Protein AF-F6GGK6-F1 (afdb_monomer_lite)

Secondary structure (DSSP, 8-state):
--SHHHHHHHGGG-----------SSPPTT-EEE---BTTB----EEE-HHHHHHHHHHHHHS----HHHHHHHHHHHHHHHHHHHHTT------SS--HHHHHHHHHHHHHHHHHHHHHHHHHTT-

Foldseek 3Di:
DVVVVVVVVVPPPPPPPPPPPVDPPDDDPPWDWDFDDDLQDQGDIDTDDPVVVVVVVVVCVVVVPPPPVNLVVQLVVQLVVVVVLVVVVQDDDRDSDDDPSNNVSSVVVNVVVVVVVVVVVVVVVVD

Sequence (127 aa):
MRFLFLITFFFFNTILFAQTINLPKNPKAGECYSRKFDYNKPYVWKKVNCDSIKRNKTKHNDSILLSKRELVKRQLKLTKYQEKLKGLGYKLEVTGMLTDQTIKAHHKYLKAVARKEKKLERKNSKK

Radius of gyration: 22.63 Å; chains: 1; bounding box: 47×77×45 Å

pLDDT: mean 81.59, std 17.58, range [42.28, 98.5]

Structure (mmCIF, N/CA/C/O backbone):
data_AF-F6GGK6-F1
#
_entry.id   AF-F6GGK6-F1
#
loop_
_atom_site.group_PDB
_atom_site.id
_atom_site.type_symbol
_atom_site.label_atom_id
_atom_site.label_alt_id
_atom_site.label_comp_id
_atom_site.label_asym_id
_atom_site.label_entity_id
_atom_site.label_seq_id
_atom_site.pdbx_PDB_ins_code
_atom_site.Cartn_x
_atom_site.Cartn_y
_atom_site.Cartn_z
_atom_site.occupancy
_atom_site.B_iso_or_equiv
_atom_site.auth_seq_id
_atom_site.auth_comp_id
_atom_site.auth_asym_id
_atom_site.auth_atom_id
_atom_site.pdbx_PDB_model_num
ATOM 1 N N . MET A 1 1 ? 0.994 -49.957 -32.627 1.00 52.47 1 MET A N 1
ATOM 2 C CA . MET A 1 1 ? 0.018 -49.355 -31.684 1.00 52.47 1 MET A CA 1
ATOM 3 C C . MET A 1 1 ? 0.574 -48.986 -30.301 1.00 52.47 1 MET A C 1
ATOM 5 O O . MET A 1 1 ? -0.046 -48.180 -29.629 1.00 52.47 1 MET A O 1
ATOM 9 N N . ARG A 1 2 ? 1.732 -49.506 -29.855 1.00 54.16 2 ARG A N 1
ATOM 10 C CA . ARG A 1 2 ? 2.322 -49.175 -28.534 1.00 54.16 2 ARG A CA 1
ATOM 11 C C . ARG A 1 2 ? 3.051 -47.819 -28.469 1.00 54.16 2 ARG A C 1
ATOM 13 O O . ARG A 1 2 ? 3.137 -47.234 -27.401 1.00 54.16 2 ARG A O 1
ATOM 20 N N . PHE A 1 3 ? 3.524 -47.305 -29.608 1.00 54.88 3 PHE A N 1
ATOM 21 C CA . PHE A 1 3 ? 4.263 -46.035 -29.684 1.00 54.88 3 PHE A CA 1
ATOM 22 C C . PHE A 1 3 ? 3.375 -44.778 -29.710 1.00 54.88 3 PHE A C 1
ATOM 24 O O . PHE A 1 3 ? 3.835 -43.703 -29.340 1.00 54.88 3 PHE A O 1
ATOM 31 N N . LEU A 1 4 ? 2.095 -44.903 -30.089 1.00 55.97 4 LEU A N 1
ATOM 32 C CA . LEU A 1 4 ? 1.167 -43.763 -30.152 1.00 55.97 4 LEU A CA 1
ATOM 33 C C . LEU A 1 4 ? 0.736 -43.267 -28.761 1.00 55.97 4 LEU A C 1
ATOM 35 O O . LEU A 1 4 ? 0.475 -42.081 -28.597 1.00 55.97 4 LEU A O 1
ATOM 39 N N . PHE A 1 5 ? 0.748 -44.138 -27.747 1.00 56.47 5 PHE A N 1
ATOM 40 C CA . PHE A 1 5 ? 0.405 -43.773 -26.367 1.00 56.47 5 PHE A CA 1
ATOM 41 C C . PHE A 1 5 ? 1.477 -42.924 -25.663 1.00 56.47 5 PHE A C 1
ATOM 43 O O . PHE A 1 5 ? 1.159 -42.168 -24.746 1.00 56.47 5 PHE A O 1
ATOM 50 N N . LEU A 1 6 ? 2.741 -43.011 -26.091 1.00 56.88 6 LEU A N 1
ATOM 51 C CA . LEU A 1 6 ? 3.834 -42.237 -25.488 1.00 56.88 6 LEU A CA 1
ATOM 52 C C . LEU A 1 6 ? 3.837 -40.774 -25.951 1.00 56.88 6 LEU A C 1
ATOM 54 O O . LEU A 1 6 ? 4.231 -39.888 -25.197 1.00 56.88 6 LEU A O 1
ATOM 58 N N . ILE A 1 7 ? 3.336 -40.506 -27.160 1.00 58.44 7 ILE A N 1
ATOM 59 C CA . ILE A 1 7 ? 3.282 -39.154 -27.731 1.00 58.44 7 ILE A CA 1
ATOM 60 C C . ILE A 1 7 ? 2.176 -38.327 -27.060 1.00 58.44 7 ILE A C 1
ATOM 62 O O . ILE A 1 7 ? 2.358 -37.140 -26.804 1.00 58.44 7 ILE A O 1
ATOM 66 N N . THR A 1 8 ? 1.059 -38.949 -26.674 1.00 58.22 8 THR A N 1
ATOM 67 C CA . THR A 1 8 ? -0.056 -38.263 -25.999 1.00 58.22 8 THR A CA 1
ATOM 68 C C . THR A 1 8 ? 0.255 -37.819 -24.566 1.00 58.22 8 THR A C 1
ATOM 70 O O . THR A 1 8 ? -0.394 -36.903 -24.067 1.00 58.22 8 THR A O 1
ATOM 73 N N . PHE A 1 9 ? 1.256 -38.409 -23.902 1.00 56.75 9 PHE A N 1
ATOM 74 C CA . PHE A 1 9 ? 1.600 -38.066 -22.513 1.00 56.75 9 PHE A CA 1
ATOM 75 C C . PHE A 1 9 ? 2.527 -36.840 -22.395 1.00 56.75 9 PHE A C 1
ATOM 77 O O . PHE A 1 9 ? 2.575 -36.194 -21.347 1.00 56.75 9 PHE A O 1
ATOM 84 N N . PHE A 1 10 ? 3.227 -36.463 -23.472 1.00 55.72 10 PHE A N 1
ATOM 85 C CA . PHE A 1 10 ? 4.142 -35.313 -23.463 1.00 55.72 10 PHE A CA 1
ATOM 86 C C . PHE A 1 10 ? 3.440 -33.952 -23.596 1.00 55.72 10 PHE A C 1
ATOM 88 O O . PHE A 1 10 ? 3.987 -32.942 -23.160 1.00 55.72 10 PHE A O 1
ATOM 95 N N . PHE A 1 11 ? 2.213 -33.904 -24.124 1.00 57.22 11 PHE A N 1
ATOM 96 C CA . PHE A 1 11 ? 1.490 -32.641 -24.331 1.00 57.22 11 PHE A CA 1
ATOM 97 C C . PHE A 1 11 ? 0.764 -32.106 -23.084 1.00 57.22 11 PHE A C 1
ATOM 99 O O . PHE A 1 11 ? 0.364 -30.947 -23.070 1.00 57.22 11 PHE A O 1
ATOM 106 N N . PHE A 1 12 ? 0.613 -32.902 -22.018 1.00 55.25 12 PHE A N 1
ATOM 107 C CA . PHE A 1 12 ? -0.192 -32.512 -20.848 1.00 55.25 12 PHE A CA 1
ATOM 108 C C . PHE A 1 12 ? 0.566 -31.758 -19.739 1.00 55.25 12 PHE A C 1
ATOM 110 O O . PHE A 1 12 ? -0.063 -31.291 -18.794 1.00 55.25 12 PHE A O 1
ATOM 117 N N . ASN A 1 13 ? 1.891 -31.594 -19.837 1.00 57.25 13 ASN A N 1
ATOM 118 C CA . ASN A 1 13 ? 2.695 -30.999 -18.756 1.00 57.25 13 ASN A CA 1
ATOM 119 C C . ASN A 1 13 ? 3.046 -29.514 -18.936 1.00 57.25 13 ASN A C 1
ATOM 121 O O . ASN A 1 13 ? 3.704 -28.934 -18.073 1.00 57.25 13 ASN A O 1
ATOM 125 N N . THR A 1 14 ? 2.585 -28.844 -19.993 1.00 59.59 14 THR A N 1
ATOM 126 C CA . THR A 1 14 ? 2.772 -27.390 -20.115 1.00 59.59 14 THR A CA 1
ATOM 127 C C . THR A 1 14 ? 1.670 -26.641 -19.369 1.00 59.59 14 THR A C 1
ATOM 129 O O . THR A 1 14 ? 0.874 -25.917 -19.968 1.00 59.59 14 THR A O 1
ATOM 132 N N . ILE A 1 15 ? 1.620 -26.790 -18.042 1.00 62.78 15 ILE A N 1
ATOM 133 C CA . ILE A 1 15 ? 0.930 -25.813 -17.195 1.00 62.78 15 ILE A CA 1
ATOM 134 C C . ILE A 1 15 ? 1.799 -24.556 -17.224 1.00 62.78 15 ILE A C 1
ATOM 136 O O . ILE A 1 15 ? 2.740 -24.386 -16.449 1.00 62.78 15 ILE A O 1
ATOM 140 N N . LEU A 1 16 ? 1.516 -23.688 -18.192 1.00 57.56 16 LEU A N 1
ATOM 141 C CA . LEU A 1 16 ? 2.040 -22.334 -18.241 1.00 57.56 16 LEU A CA 1
ATOM 142 C C . LEU A 1 16 ? 1.556 -21.615 -16.978 1.00 57.56 16 LEU A C 1
ATOM 144 O O . LEU A 1 16 ? 0.420 -21.146 -16.917 1.00 57.56 16 LEU A O 1
ATOM 148 N N . PHE A 1 17 ? 2.411 -21.510 -15.960 1.00 54.19 17 PHE A N 1
ATOM 149 C CA . PHE A 1 17 ? 2.234 -20.511 -14.913 1.00 54.19 17 PHE A CA 1
ATOM 150 C C . PHE A 1 17 ? 2.352 -19.141 -15.580 1.00 54.19 17 PHE A C 1
ATOM 152 O O . PHE A 1 17 ? 3.441 -18.579 -15.697 1.00 54.19 17 PHE A O 1
ATOM 159 N N . ALA A 1 18 ? 1.231 -18.609 -16.065 1.00 54.19 18 ALA A N 1
ATOM 160 C CA . ALA A 1 18 ? 1.148 -17.226 -16.482 1.00 54.19 18 ALA A CA 1
ATOM 161 C C . ALA A 1 18 ? 1.497 -16.377 -15.255 1.00 54.19 18 ALA A C 1
ATOM 163 O O . ALA A 1 18 ? 0.700 -16.236 -14.327 1.00 54.19 18 ALA A O 1
ATOM 164 N N . GLN A 1 19 ? 2.725 -15.855 -15.213 1.00 49.34 19 GLN A N 1
ATOM 165 C CA . GLN A 1 19 ? 3.116 -14.875 -14.214 1.00 49.34 19 GLN A CA 1
ATOM 166 C C . GLN A 1 19 ? 2.152 -13.701 -14.385 1.00 49.34 19 GLN A C 1
ATOM 168 O O . GLN A 1 19 ? 2.166 -13.034 -15.419 1.00 49.34 19 GLN A O 1
ATOM 173 N N . THR A 1 20 ? 1.271 -13.466 -13.411 1.00 54.41 20 THR A N 1
ATOM 174 C CA . THR A 1 20 ? 0.356 -12.322 -13.430 1.00 54.41 20 THR A CA 1
ATOM 175 C C . THR A 1 20 ? 1.177 -11.059 -13.204 1.00 54.41 20 THR A C 1
ATOM 177 O O . THR A 1 20 ? 1.263 -10.526 -12.094 1.00 54.41 20 THR A O 1
ATOM 180 N N . ILE A 1 21 ? 1.856 -10.591 -14.248 1.00 59.34 21 ILE A N 1
ATOM 181 C CA . ILE A 1 21 ? 2.559 -9.319 -14.219 1.00 59.34 21 ILE A CA 1
ATOM 182 C C . ILE A 1 21 ? 1.466 -8.256 -14.134 1.00 59.34 21 ILE A C 1
ATOM 184 O O . ILE A 1 21 ? 0.765 -7.981 -15.105 1.00 59.34 21 ILE A O 1
ATOM 188 N N . ASN A 1 22 ? 1.297 -7.683 -12.942 1.00 70.81 22 ASN A N 1
ATOM 189 C CA . ASN A 1 22 ? 0.304 -6.655 -12.632 1.00 70.81 22 ASN A CA 1
ATOM 190 C C . ASN A 1 22 ? 0.627 -5.318 -13.338 1.00 70.81 22 ASN A C 1
ATOM 192 O O . ASN A 1 22 ? 0.882 -4.319 -12.666 1.00 70.81 22 ASN A O 1
ATOM 196 N N . LEU A 1 23 ? 0.653 -5.286 -14.672 1.00 79.38 23 LEU A N 1
ATOM 197 C CA . LEU A 1 23 ? 0.904 -4.117 -15.526 1.00 79.38 23 LEU A CA 1
ATOM 198 C C . LEU A 1 23 ? -0.168 -3.022 -15.343 1.00 79.38 23 LEU A C 1
ATOM 200 O O . LEU A 1 23 ? -1.237 -3.271 -14.775 1.00 79.38 23 LEU A O 1
ATOM 204 N N . PRO A 1 24 ? 0.100 -1.768 -15.757 1.00 85.06 24 PRO A N 1
ATOM 205 C CA . PRO A 1 24 ? -0.953 -0.761 -15.839 1.00 85.06 24 PRO A CA 1
ATOM 206 C C . PRO A 1 24 ? -2.027 -1.198 -16.841 1.00 85.06 24 PRO A C 1
ATOM 208 O O . PRO A 1 24 ? -1.758 -1.972 -17.747 1.00 85.06 24 PRO A O 1
ATOM 211 N N . LYS A 1 25 ? -3.250 -0.673 -16.691 1.00 83.31 25 LYS A N 1
ATOM 212 C CA . LYS A 1 25 ? -4.421 -1.079 -17.491 1.00 83.31 25 LYS A CA 1
ATOM 213 C C . LYS A 1 25 ? -4.247 -0.876 -19.009 1.00 83.31 25 LYS A C 1
ATOM 215 O O . LYS A 1 25 ? -4.915 -1.548 -19.779 1.00 83.31 25 LYS A O 1
ATOM 220 N N . ASN A 1 26 ? -3.385 0.052 -19.426 1.00 87.44 26 ASN A N 1
ATOM 221 C CA . ASN A 1 26 ? -3.070 0.310 -20.831 1.00 87.44 26 ASN A CA 1
ATOM 222 C C . ASN A 1 26 ? -1.585 0.706 -20.963 1.00 87.44 26 ASN A C 1
ATOM 224 O O . ASN A 1 26 ? -1.275 1.902 -20.978 1.00 87.44 26 ASN A O 1
ATOM 228 N N . PRO A 1 27 ? -0.655 -0.265 -20.924 1.00 88.88 27 PRO A N 1
ATOM 229 C CA . PRO A 1 27 ? 0.764 0.017 -21.080 1.00 88.88 27 PRO A CA 1
ATOM 230 C C . PRO A 1 27 ? 1.051 0.369 -22.541 1.00 88.88 27 PRO A C 1
ATOM 232 O O . PRO A 1 27 ? 0.662 -0.364 -23.447 1.00 88.88 27 PRO A O 1
ATOM 235 N N . LYS A 1 28 ? 1.764 1.471 -22.778 1.00 90.69 28 LYS A N 1
ATOM 236 C CA . LYS A 1 28 ? 2.223 1.831 -24.123 1.00 90.69 28 LYS A CA 1
ATOM 237 C C . LYS A 1 28 ? 3.606 1.250 -24.397 1.00 90.69 28 LYS A C 1
ATOM 239 O O . LYS A 1 28 ? 4.476 1.269 -23.525 1.00 90.69 28 LYS A O 1
ATOM 244 N N . ALA A 1 29 ? 3.815 0.773 -25.622 1.00 88.81 29 ALA A N 1
ATOM 245 C CA . ALA A 1 29 ? 5.128 0.335 -26.078 1.00 88.81 29 ALA A CA 1
ATOM 246 C C . ALA A 1 29 ? 6.144 1.489 -25.985 1.00 88.81 29 ALA A C 1
ATOM 248 O O . ALA A 1 29 ? 5.814 2.641 -26.262 1.00 88.81 29 ALA A O 1
ATOM 249 N N . GLY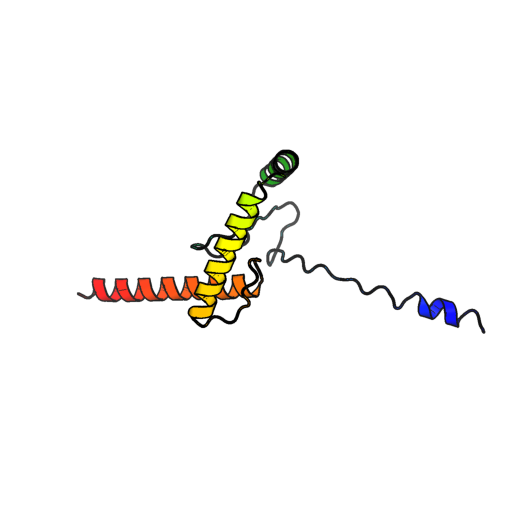 A 1 30 ? 7.370 1.183 -25.554 1.00 88.19 30 GLY A N 1
ATOM 250 C CA . GLY A 1 30 ? 8.435 2.175 -25.368 1.00 88.19 30 GLY A CA 1
ATOM 251 C C . GLY A 1 30 ? 8.302 3.061 -24.120 1.00 88.19 30 GLY A C 1
ATOM 252 O O . GLY A 1 30 ? 9.214 3.831 -23.829 1.00 88.19 30 GLY A O 1
ATOM 253 N N . GLU A 1 31 ? 7.217 2.950 -23.346 1.00 90.94 31 GLU A N 1
ATOM 254 C CA . GLU A 1 31 ? 7.057 3.677 -22.085 1.00 90.94 31 GLU A CA 1
ATOM 255 C C . GLU A 1 31 ? 7.416 2.814 -20.873 1.00 90.94 31 GLU A C 1
ATOM 257 O O . GLU A 1 31 ? 7.136 1.617 -20.823 1.00 90.94 31 GLU A O 1
ATOM 262 N N . CYS A 1 32 ? 7.986 3.4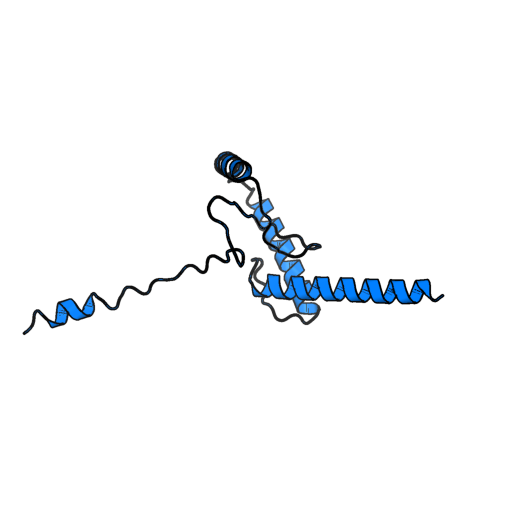47 -19.845 1.00 89.62 32 CYS A N 1
ATOM 263 C CA . CYS A 1 32 ? 8.295 2.783 -18.588 1.00 89.62 32 CYS A CA 1
ATOM 264 C C . CYS A 1 32 ? 7.418 3.290 -17.451 1.00 89.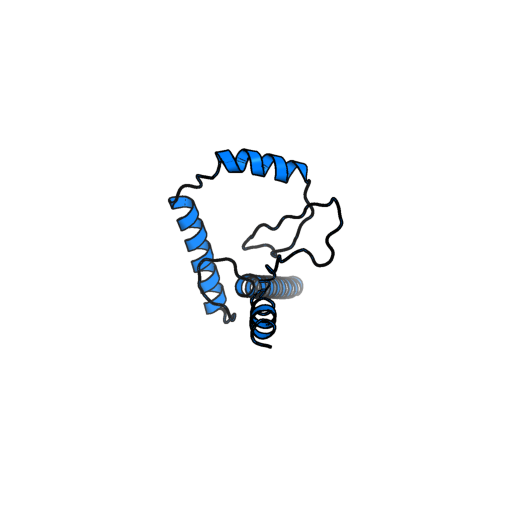62 32 CYS A C 1
ATOM 266 O O . CYS A 1 32 ? 7.137 4.484 -17.326 1.00 89.62 32 CYS A O 1
ATOM 268 N N . TYR A 1 33 ? 7.037 2.372 -16.569 1.00 89.44 33 TYR A N 1
ATOM 269 C CA . TYR A 1 33 ? 6.183 2.664 -15.429 1.00 89.44 33 TYR A CA 1
ATOM 270 C C . TYR A 1 33 ? 6.814 2.141 -14.144 1.00 89.44 33 TYR A C 1
ATOM 272 O O . TYR A 1 33 ? 7.481 1.109 -14.132 1.00 89.44 33 TYR A O 1
ATOM 280 N N . SER A 1 34 ? 6.581 2.845 -13.039 1.00 88.56 34 SER A N 1
ATOM 281 C CA . SER A 1 34 ? 6.959 2.390 -11.703 1.00 88.56 34 SER A CA 1
ATOM 282 C C . SER A 1 34 ? 5.819 2.595 -10.712 1.00 88.56 34 SER A C 1
ATOM 284 O O . SER A 1 34 ? 4.941 3.444 -10.898 1.00 88.56 34 SER A O 1
ATOM 286 N N . ARG A 1 35 ? 5.829 1.799 -9.643 1.00 88.12 35 ARG A N 1
ATOM 287 C CA . ARG A 1 35 ? 4.979 1.993 -8.469 1.00 88.12 35 ARG A CA 1
ATOM 288 C C . ARG A 1 35 ? 5.836 1.954 -7.229 1.00 88.12 35 ARG A C 1
ATOM 290 O O . ARG A 1 35 ? 6.647 1.050 -7.059 1.00 88.12 35 ARG A O 1
ATOM 297 N N . LYS A 1 36 ? 5.600 2.906 -6.338 1.00 88.50 36 LYS A N 1
ATOM 298 C CA . LYS A 1 36 ? 6.197 2.934 -5.009 1.00 88.50 36 LYS A CA 1
ATOM 299 C C . LYS A 1 36 ? 5.073 2.898 -3.992 1.00 88.50 36 LYS A C 1
ATOM 301 O O . LYS A 1 36 ? 4.110 3.651 -4.118 1.00 88.50 36 LYS A O 1
ATOM 306 N N . PHE A 1 37 ? 5.188 2.003 -3.018 1.00 90.69 37 PHE A N 1
ATOM 307 C CA . PHE A 1 37 ? 4.245 1.960 -1.914 1.00 90.69 37 PHE A CA 1
ATOM 308 C C . PHE A 1 37 ? 4.516 3.116 -0.957 1.00 90.69 37 PHE A C 1
ATOM 310 O O . PHE A 1 37 ? 5.650 3.332 -0.526 1.00 90.69 37 PHE A O 1
ATOM 317 N N . ASP A 1 38 ? 3.464 3.865 -0.664 1.00 93.38 38 ASP A N 1
ATOM 318 C CA . ASP A 1 38 ? 3.458 5.008 0.233 1.00 93.38 38 ASP A CA 1
ATOM 319 C C . ASP A 1 38 ? 2.197 4.885 1.090 1.00 93.38 38 ASP A C 1
ATOM 321 O O . ASP A 1 38 ? 1.113 4.609 0.586 1.00 93.38 38 ASP A O 1
ATOM 325 N N . TYR A 1 39 ? 2.344 5.050 2.399 1.00 94.12 39 TYR A N 1
ATOM 326 C CA . TYR A 1 39 ? 1.256 4.838 3.351 1.00 94.12 39 TYR A CA 1
ATOM 327 C C . TYR A 1 39 ? 0.166 5.913 3.254 1.00 94.12 39 TYR A C 1
ATOM 329 O O . TYR A 1 39 ? -0.968 5.662 3.662 1.00 94.12 39 TYR A O 1
ATOM 337 N N . ASN A 1 40 ? 0.496 7.073 2.681 1.00 93.94 40 ASN A N 1
ATOM 338 C CA . ASN A 1 40 ? -0.380 8.240 2.597 1.00 93.94 40 ASN A CA 1
ATOM 339 C C . ASN A 1 40 ? -0.894 8.497 1.173 1.00 93.94 40 ASN A C 1
ATOM 341 O O . ASN A 1 40 ? -1.732 9.372 0.972 1.00 93.94 40 ASN A O 1
ATOM 345 N N . LYS A 1 41 ? -0.393 7.768 0.168 1.00 94.00 41 LYS A N 1
ATOM 346 C CA . LYS A 1 41 ? -0.730 7.992 -1.246 1.00 94.00 41 LYS A CA 1
ATOM 347 C C . LYS A 1 41 ? -1.209 6.705 -1.895 1.00 94.00 41 LYS A C 1
ATOM 349 O O . LYS A 1 41 ? -0.665 5.648 -1.602 1.00 94.00 41 LYS A O 1
ATOM 354 N N . PRO A 1 42 ? -2.159 6.776 -2.839 1.00 92.31 42 PRO A N 1
ATOM 355 C CA . PRO A 1 42 ? -2.647 5.581 -3.497 1.00 92.31 42 PRO A CA 1
ATOM 356 C C . PRO A 1 42 ? -1.521 4.894 -4.280 1.00 92.31 42 PRO A C 1
ATOM 358 O O . PRO A 1 42 ? -0.771 5.523 -5.028 1.00 92.31 42 PRO A O 1
ATOM 361 N N . TYR A 1 43 ? -1.441 3.573 -4.140 1.00 92.25 43 TYR A N 1
ATOM 362 C CA . TYR A 1 43 ? -0.550 2.727 -4.931 1.00 92.25 43 TYR A CA 1
ATOM 363 C C . TYR A 1 43 ? -0.991 2.673 -6.407 1.00 92.25 43 TYR A C 1
ATOM 365 O O . TYR A 1 43 ? -1.885 1.904 -6.762 1.00 92.25 43 TYR A O 1
ATOM 373 N N . VAL A 1 44 ? -0.403 3.520 -7.258 1.00 90.69 44 VAL A N 1
ATOM 374 C CA . VAL A 1 44 ? -0.787 3.696 -8.673 1.00 90.69 44 VAL A CA 1
ATOM 375 C C . VAL A 1 44 ? 0.450 3.740 -9.559 1.00 90.69 44 VAL A C 1
ATOM 377 O O . VAL A 1 44 ? 1.470 4.310 -9.168 1.00 90.69 44 VAL A O 1
ATOM 380 N N . TRP A 1 45 ? 0.353 3.137 -10.748 1.00 90.44 45 TRP A N 1
ATOM 381 C CA . TRP A 1 45 ? 1.387 3.198 -11.782 1.00 90.44 45 TRP A CA 1
ATOM 382 C C . TRP A 1 45 ? 1.637 4.637 -12.215 1.00 90.44 45 TRP A C 1
ATOM 384 O O . TRP A 1 45 ? 0.707 5.362 -12.560 1.00 90.44 45 TRP A O 1
ATOM 394 N N . LYS A 1 46 ? 2.906 5.037 -12.216 1.00 90.75 46 LYS A N 1
ATOM 395 C CA . LYS A 1 46 ? 3.349 6.326 -12.738 1.00 90.75 46 LYS A CA 1
ATOM 396 C C . LYS A 1 46 ? 4.320 6.095 -13.875 1.00 90.75 46 LYS A C 1
ATOM 398 O O . LYS A 1 46 ? 5.234 5.282 -13.736 1.00 90.75 46 LYS A O 1
ATOM 403 N N . LYS A 1 47 ? 4.126 6.821 -14.975 1.00 91.00 47 LYS A N 1
ATOM 404 C CA . LYS A 1 47 ? 5.106 6.885 -16.057 1.00 91.00 47 LYS A CA 1
ATOM 405 C C . LYS A 1 47 ? 6.392 7.500 -15.508 1.00 91.00 47 LYS A C 1
ATOM 407 O O . LYS A 1 47 ? 6.345 8.476 -14.760 1.00 91.00 47 LYS A O 1
ATOM 412 N N . VAL A 1 48 ? 7.524 6.903 -15.840 1.00 89.88 48 VAL A N 1
ATOM 413 C CA . VAL A 1 48 ? 8.855 7.365 -15.444 1.00 89.88 48 VAL A CA 1
ATOM 414 C C . VAL A 1 48 ? 9.787 7.311 -16.644 1.00 89.88 48 VAL A C 1
ATOM 416 O O . VAL A 1 48 ? 9.533 6.592 -17.608 1.00 89.88 48 VAL A O 1
ATOM 419 N N . ASN A 1 49 ? 10.883 8.063 -16.579 1.00 90.38 49 ASN A N 1
ATOM 420 C CA . ASN A 1 49 ? 11.917 7.988 -17.600 1.00 90.38 49 ASN A CA 1
ATOM 421 C C . ASN A 1 49 ? 12.571 6.589 -17.578 1.00 90.38 49 ASN A C 1
ATOM 423 O O . ASN A 1 49 ? 13.063 6.152 -16.534 1.00 90.38 49 ASN A O 1
ATOM 427 N N . CYS A 1 50 ? 12.604 5.901 -18.720 1.00 87.06 50 CYS A N 1
ATOM 428 C CA . CYS A 1 50 ? 13.213 4.578 -18.858 1.00 87.06 50 CYS A CA 1
ATOM 429 C C . CYS A 1 50 ? 14.702 4.552 -18.470 1.00 87.06 50 CYS A C 1
ATOM 431 O O . CYS A 1 50 ? 15.165 3.587 -17.857 1.00 87.06 50 CYS A O 1
ATOM 433 N N . ASP A 1 51 ? 15.438 5.636 -18.714 1.00 86.50 51 ASP A N 1
ATOM 434 C CA . ASP A 1 51 ? 16.861 5.734 -18.373 1.00 86.50 51 ASP A CA 1
ATOM 435 C C . ASP A 1 51 ? 17.096 5.821 -16.868 1.00 86.50 51 ASP A C 1
ATOM 437 O O . ASP A 1 51 ? 18.137 5.393 -16.367 1.00 86.50 51 ASP A O 1
ATOM 441 N N . SER A 1 52 ? 16.123 6.350 -16.121 1.00 77.31 52 SER A N 1
ATOM 442 C CA . SER A 1 52 ? 16.184 6.348 -14.657 1.00 77.31 52 SER A CA 1
ATOM 443 C C . SER A 1 52 ? 16.065 4.934 -14.085 1.00 77.31 52 SER A C 1
ATOM 445 O O . SER A 1 52 ? 16.687 4.627 -13.071 1.00 77.31 52 SER A O 1
ATOM 447 N N . ILE A 1 53 ? 15.330 4.041 -14.759 1.00 72.06 53 ILE A N 1
ATOM 448 C CA . ILE A 1 53 ? 15.221 2.633 -14.361 1.00 72.06 53 ILE A CA 1
ATOM 449 C C . ILE A 1 53 ? 16.495 1.877 -14.726 1.00 72.06 53 ILE A C 1
ATOM 451 O O . ILE A 1 53 ? 16.981 1.109 -13.900 1.00 72.06 53 ILE A O 1
ATOM 455 N N . LYS A 1 54 ? 17.058 2.107 -15.921 1.00 65.50 54 LYS A N 1
ATOM 456 C CA . LYS A 1 54 ? 18.332 1.496 -16.334 1.00 65.50 54 LYS A CA 1
ATOM 457 C C . LYS A 1 54 ? 19.464 1.871 -15.376 1.00 65.50 54 LYS A C 1
ATOM 459 O O . LYS A 1 54 ? 20.104 0.978 -14.836 1.00 65.50 54 LYS A O 1
ATOM 464 N N . ARG A 1 55 ? 19.626 3.166 -15.068 1.00 60.28 55 ARG A N 1
ATOM 465 C CA . ARG A 1 55 ? 20.623 3.653 -14.095 1.00 60.28 55 ARG A CA 1
ATOM 466 C C . ARG A 1 55 ? 20.393 3.110 -12.688 1.00 60.28 55 ARG A C 1
ATOM 468 O O . ARG A 1 55 ? 21.355 2.773 -12.004 1.00 60.28 55 ARG A O 1
ATOM 475 N N . ASN A 1 56 ? 19.133 2.991 -12.267 1.00 55.38 56 ASN A N 1
ATOM 476 C CA . ASN A 1 56 ? 18.814 2.359 -10.993 1.00 55.38 56 ASN A CA 1
ATOM 477 C C . ASN A 1 56 ? 19.121 0.865 -11.008 1.00 55.38 56 ASN A C 1
ATOM 479 O O . ASN A 1 56 ? 19.609 0.402 -10.000 1.00 55.38 56 ASN A O 1
ATOM 483 N N . LYS A 1 57 ? 18.921 0.122 -12.105 1.00 53.94 57 LYS A N 1
ATOM 484 C CA . LYS A 1 57 ? 19.344 -1.288 -12.215 1.00 53.94 57 LYS A CA 1
ATOM 485 C C . LYS A 1 57 ? 20.859 -1.440 -12.057 1.00 53.94 57 LYS A C 1
ATOM 487 O O . LYS A 1 57 ? 21.288 -2.315 -11.316 1.00 53.94 57 LYS A O 1
ATOM 492 N N . THR A 1 58 ? 21.649 -0.569 -12.685 1.00 49.12 58 THR A N 1
ATOM 493 C CA . THR A 1 58 ? 23.116 -0.593 -12.564 1.00 49.12 58 THR A CA 1
ATOM 494 C C . THR A 1 58 ? 23.566 -0.254 -11.142 1.00 49.12 58 THR A C 1
ATOM 496 O O . THR A 1 58 ? 24.344 -0.999 -10.565 1.00 49.12 58 THR A O 1
ATOM 499 N N . LYS A 1 59 ? 22.983 0.781 -10.516 1.00 47.06 59 LYS A N 1
ATOM 500 C CA . LYS A 1 59 ? 23.210 1.075 -9.088 1.00 47.06 59 LYS A CA 1
ATOM 501 C C . LYS A 1 59 ? 22.649 0.003 -8.155 1.00 47.06 59 LYS A C 1
ATOM 503 O O . LYS A 1 59 ? 23.148 -0.136 -7.053 1.00 47.06 59 LYS A O 1
ATOM 508 N N . HIS A 1 60 ? 21.616 -0.732 -8.566 1.00 44.47 60 HIS A N 1
ATOM 509 C CA . HIS A 1 60 ? 21.003 -1.793 -7.773 1.00 44.47 60 HIS A CA 1
ATOM 510 C C . HIS A 1 60 ? 21.891 -3.030 -7.722 1.00 44.47 60 HIS A C 1
ATOM 512 O O . HIS A 1 60 ? 21.867 -3.703 -6.704 1.00 44.47 60 HIS A O 1
ATOM 518 N N . ASN A 1 61 ? 22.720 -3.300 -8.734 1.00 43.78 61 ASN A N 1
ATOM 519 C CA . ASN A 1 61 ? 23.751 -4.331 -8.606 1.00 43.78 61 ASN A CA 1
ATOM 520 C C . ASN A 1 61 ? 24.788 -3.972 -7.524 1.00 43.78 61 ASN A C 1
ATOM 522 O O . ASN A 1 61 ? 25.177 -4.858 -6.770 1.00 43.78 61 ASN A O 1
ATOM 526 N N . ASP A 1 62 ? 25.098 -2.684 -7.337 1.00 42.28 62 ASP A N 1
ATOM 527 C CA . ASP A 1 62 ? 25.942 -2.210 -6.225 1.00 42.28 62 ASP A CA 1
ATOM 528 C C . ASP A 1 62 ? 25.157 -1.998 -4.907 1.00 42.28 62 ASP A C 1
ATOM 530 O O . ASP A 1 62 ? 25.725 -2.026 -3.819 1.00 42.28 62 ASP A O 1
ATOM 534 N N . SER A 1 63 ? 23.829 -1.822 -4.972 1.00 47.72 63 SER A N 1
ATOM 535 C CA . SER A 1 63 ? 22.938 -1.569 -3.826 1.00 47.72 63 SER A CA 1
ATOM 536 C C . SER A 1 63 ? 22.068 -2.769 -3.419 1.00 47.72 63 SER A C 1
ATOM 538 O O . SER A 1 63 ? 21.101 -2.591 -2.670 1.00 47.72 63 SER A O 1
ATOM 540 N N . ILE A 1 64 ? 22.370 -3.986 -3.894 1.00 51.00 64 ILE A N 1
ATOM 541 C CA . ILE A 1 64 ? 21.701 -5.240 -3.475 1.00 51.00 64 ILE A CA 1
ATOM 542 C C . ILE A 1 64 ? 21.940 -5.548 -1.989 1.00 51.00 64 ILE A C 1
ATOM 544 O O . ILE A 1 64 ? 21.222 -6.351 -1.401 1.00 51.00 64 ILE A O 1
ATOM 548 N N . LEU A 1 65 ? 22.850 -4.839 -1.327 1.00 54.28 65 LEU A N 1
ATOM 549 C CA . LEU A 1 65 ? 22.991 -4.864 0.123 1.00 54.28 65 LEU A CA 1
ATOM 550 C C . LEU A 1 65 ? 22.176 -3.745 0.783 1.00 54.28 65 LEU A C 1
ATOM 552 O O . LEU A 1 65 ? 22.700 -2.935 1.543 1.00 54.28 65 LEU A O 1
ATOM 556 N N . LEU A 1 66 ? 20.849 -3.745 0.588 1.00 60.88 66 LEU A N 1
ATOM 557 C CA . LEU A 1 66 ? 20.015 -3.319 1.715 1.00 60.88 66 LEU A CA 1
ATOM 558 C C . LEU A 1 66 ? 20.400 -4.242 2.859 1.00 60.88 66 LEU A C 1
ATOM 560 O O . LEU A 1 66 ? 20.273 -5.464 2.743 1.00 60.88 66 LEU A O 1
ATOM 564 N N . SER A 1 67 ? 20.916 -3.668 3.940 1.00 76.38 67 SER A N 1
ATOM 565 C CA . SER A 1 67 ? 21.327 -4.488 5.069 1.00 76.38 67 SER A CA 1
ATOM 566 C C . SER A 1 67 ? 20.135 -5.352 5.489 1.00 76.38 67 SER A C 1
ATOM 568 O O . SER A 1 67 ? 18.984 -4.899 5.465 1.00 76.38 67 SER A O 1
ATOM 570 N N . LYS A 1 68 ? 20.379 -6.600 5.905 1.00 80.25 68 LYS A N 1
ATOM 571 C CA . LYS A 1 68 ? 19.327 -7.491 6.435 1.00 80.25 68 LYS A CA 1
ATOM 572 C C . LYS A 1 68 ? 18.423 -6.754 7.438 1.00 80.25 68 LYS A C 1
ATOM 574 O O . LYS A 1 68 ? 17.208 -6.925 7.449 1.00 80.25 68 LYS A O 1
ATOM 579 N N . ARG A 1 69 ? 19.017 -5.841 8.216 1.00 83.69 69 ARG A N 1
ATOM 580 C CA . ARG A 1 69 ? 18.339 -4.945 9.158 1.00 83.69 69 ARG A CA 1
ATOM 581 C C . ARG A 1 69 ? 17.320 -4.006 8.502 1.00 83.69 69 ARG A C 1
ATOM 583 O O . ARG A 1 69 ? 16.239 -3.813 9.054 1.00 83.69 69 ARG A O 1
ATOM 590 N N . GLU A 1 70 ? 17.626 -3.400 7.362 1.00 86.06 70 GLU A N 1
ATOM 591 C CA . GLU A 1 70 ? 16.696 -2.518 6.645 1.00 86.06 70 GLU A CA 1
ATOM 592 C C . GLU A 1 70 ? 15.532 -3.279 6.018 1.00 86.06 70 GLU A C 1
ATOM 594 O O . GLU A 1 70 ? 14.400 -2.790 6.062 1.00 86.06 70 GLU A O 1
ATOM 599 N N . LEU A 1 71 ? 15.782 -4.479 5.487 1.00 84.88 71 LEU A N 1
ATOM 600 C CA . LEU A 1 71 ? 14.721 -5.353 4.981 1.00 84.88 71 LEU A CA 1
ATOM 601 C C . LEU A 1 71 ? 13.747 -5.725 6.102 1.00 84.88 71 LEU A C 1
ATOM 603 O O . LEU A 1 71 ? 12.542 -5.513 5.958 1.00 84.88 71 LEU A O 1
ATOM 607 N N . VAL A 1 72 ? 14.273 -6.147 7.256 1.00 88.88 72 VAL A N 1
ATOM 608 C CA . VAL A 1 72 ? 13.468 -6.447 8.450 1.00 88.88 72 VAL A CA 1
ATOM 609 C C . VAL A 1 72 ? 12.681 -5.217 8.912 1.00 88.88 72 VAL A C 1
ATOM 611 O O . VAL A 1 72 ? 11.480 -5.311 9.151 1.00 88.88 72 VAL A O 1
ATOM 614 N N . LYS A 1 73 ? 13.301 -4.029 8.972 1.00 92.19 73 LYS A N 1
ATOM 615 C CA . LYS A 1 73 ? 12.596 -2.781 9.328 1.00 92.19 73 LYS A CA 1
ATOM 616 C C . LYS A 1 73 ? 11.435 -2.479 8.376 1.00 92.19 73 LYS A C 1
ATOM 618 O O . LYS A 1 73 ? 10.363 -2.072 8.827 1.00 92.19 73 LYS A O 1
ATOM 623 N N . ARG A 1 74 ? 11.635 -2.654 7.066 1.00 90.00 74 ARG A N 1
ATOM 624 C CA . ARG A 1 74 ? 10.586 -2.431 6.057 1.00 90.00 74 ARG A CA 1
ATOM 625 C C . ARG A 1 74 ? 9.449 -3.435 6.207 1.00 90.00 74 ARG A C 1
ATOM 627 O O . ARG A 1 74 ? 8.293 -3.015 6.197 1.00 90.00 74 ARG A O 1
ATOM 634 N N . GLN A 1 75 ? 9.778 -4.711 6.396 1.00 93.56 75 GLN A N 1
ATOM 635 C CA . GLN A 1 75 ? 8.802 -5.773 6.621 1.00 93.56 75 GLN A CA 1
ATOM 636 C C . GLN A 1 75 ? 7.974 -5.494 7.879 1.00 93.56 75 GLN A C 1
ATOM 638 O O . GLN A 1 75 ? 6.757 -5.408 7.787 1.00 93.56 75 GLN A O 1
ATOM 643 N N . LEU A 1 76 ? 8.619 -5.214 9.018 1.00 95.94 76 LEU A N 1
ATOM 644 C CA . LEU A 1 76 ? 7.940 -4.879 10.276 1.00 95.94 76 LEU A CA 1
ATOM 645 C C . LEU A 1 76 ? 7.007 -3.671 10.139 1.00 95.94 76 LEU A C 1
ATOM 647 O O . LEU A 1 76 ? 5.903 -3.670 10.683 1.00 95.94 76 LEU A O 1
ATOM 651 N N . LYS A 1 77 ? 7.425 -2.634 9.402 1.00 96.44 77 LYS A N 1
ATOM 652 C CA . LYS A 1 77 ? 6.577 -1.461 9.152 1.00 96.44 77 LYS A CA 1
ATOM 653 C C . LYS A 1 77 ? 5.331 -1.829 8.344 1.00 96.44 77 LYS A C 1
ATOM 655 O O . LYS A 1 77 ? 4.248 -1.326 8.644 1.00 96.44 77 LYS A O 1
ATOM 660 N N . LEU A 1 78 ? 5.475 -2.704 7.350 1.00 96.81 78 LEU A N 1
ATOM 661 C CA . LEU A 1 78 ? 4.349 -3.173 6.550 1.00 96.81 78 LEU A CA 1
ATOM 662 C C . LEU A 1 78 ? 3.423 -4.091 7.358 1.00 96.81 78 LEU A C 1
ATOM 664 O O . LEU A 1 78 ? 2.211 -3.907 7.289 1.00 96.81 78 LEU A O 1
ATOM 668 N N . THR A 1 79 ? 3.974 -4.989 8.178 1.00 97.94 79 THR A N 1
ATOM 669 C CA . THR A 1 79 ? 3.220 -5.844 9.108 1.00 97.94 79 THR A CA 1
ATOM 670 C C . THR A 1 79 ? 2.343 -5.003 10.034 1.00 97.94 79 THR A C 1
ATOM 672 O O . THR A 1 79 ? 1.125 -5.157 10.026 1.00 97.94 79 THR A O 1
ATOM 675 N N . LYS A 1 80 ? 2.925 -4.013 10.728 1.00 98.25 80 LYS A N 1
ATOM 676 C CA . LYS A 1 80 ? 2.174 -3.093 11.606 1.00 98.25 80 LYS A CA 1
ATOM 677 C C . LYS A 1 80 ? 1.066 -2.346 10.868 1.00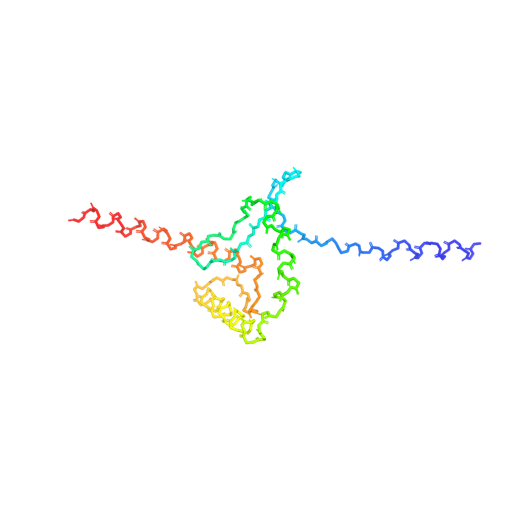 98.25 80 LYS A C 1
ATOM 679 O O . LYS A 1 80 ? -0.003 -2.070 11.410 1.00 98.25 80 LYS A O 1
ATOM 684 N N . TYR A 1 81 ? 1.313 -1.986 9.613 1.00 98.12 81 TYR A N 1
ATOM 685 C CA . TYR A 1 81 ? 0.302 -1.331 8.797 1.00 98.12 81 TYR A CA 1
ATOM 686 C C . TYR A 1 81 ? -0.842 -2.276 8.406 1.00 98.12 81 TYR A C 1
ATOM 688 O O . TYR A 1 81 ? -2.006 -1.876 8.458 1.00 98.12 81 TYR A O 1
ATOM 696 N N . GLN A 1 82 ? -0.535 -3.524 8.052 1.00 98.44 82 GLN A N 1
ATOM 697 C CA . GLN A 1 82 ? -1.537 -4.556 7.783 1.00 98.44 82 GLN A CA 1
ATOM 698 C C . GLN A 1 82 ? -2.372 -4.859 9.031 1.00 98.44 82 GLN A C 1
ATOM 700 O O . GLN A 1 82 ? -3.593 -4.927 8.926 1.00 98.44 82 GLN A O 1
ATOM 705 N N . GLU A 1 83 ? -1.754 -4.940 10.211 1.00 98.50 83 GLU A N 1
ATOM 706 C CA . GLU A 1 83 ? -2.455 -5.073 11.497 1.00 98.50 83 GLU A CA 1
ATOM 707 C C . GLU A 1 83 ? -3.409 -3.905 11.740 1.00 98.50 83 GLU A C 1
ATOM 709 O O . GLU A 1 83 ? -4.584 -4.125 12.029 1.00 98.50 83 GLU A O 1
ATOM 714 N N . LYS A 1 84 ? -2.950 -2.662 11.532 1.00 98.25 84 LYS A N 1
ATOM 715 C CA . LYS A 1 84 ? -3.807 -1.470 11.625 1.00 98.25 84 LYS A CA 1
ATOM 716 C C . LYS A 1 84 ? -5.012 -1.576 10.692 1.00 98.25 84 LYS A C 1
ATOM 718 O O . LYS A 1 84 ? -6.134 -1.300 11.104 1.00 98.25 84 LYS A O 1
ATOM 723 N N . LEU A 1 85 ? -4.802 -1.945 9.428 1.00 98.06 85 LEU A N 1
ATOM 724 C CA . LEU A 1 85 ? -5.904 -2.091 8.476 1.00 98.06 85 LEU A CA 1
ATOM 725 C C . LEU A 1 85 ? -6.854 -3.230 8.881 1.00 98.06 85 LEU A C 1
ATOM 727 O O . LEU A 1 85 ? -8.070 -3.055 8.828 1.00 98.06 85 LEU A O 1
ATOM 731 N N . LYS A 1 86 ? -6.327 -4.365 9.340 1.00 97.94 86 LYS A N 1
ATOM 732 C CA . LYS A 1 86 ? -7.136 -5.487 9.826 1.00 97.94 86 LYS A CA 1
ATOM 733 C C . LYS A 1 86 ? -7.978 -5.084 11.043 1.00 97.94 86 LYS A C 1
ATOM 735 O O . LYS A 1 86 ? -9.175 -5.345 11.055 1.00 97.94 86 LYS A O 1
ATOM 740 N N . GLY A 1 87 ? -7.393 -4.360 11.999 1.00 98.06 87 GLY A N 1
ATOM 741 C CA . GLY A 1 87 ? -8.089 -3.818 13.173 1.00 98.06 87 GLY A CA 1
ATOM 742 C C . GLY A 1 87 ? -9.164 -2.777 12.838 1.00 98.06 87 GLY A C 1
ATOM 743 O O . GLY A 1 87 ? -10.145 -2.647 13.560 1.00 98.06 87 GLY A O 1
ATOM 744 N N . LEU A 1 88 ? -9.041 -2.081 11.703 1.00 97.44 88 LEU A N 1
ATOM 745 C CA . LEU A 1 88 ? -10.087 -1.200 11.164 1.00 97.44 88 LEU A CA 1
ATOM 746 C C . LEU A 1 88 ? -11.206 -1.959 10.418 1.00 97.44 88 LEU A C 1
ATOM 748 O O . LEU A 1 88 ? -12.083 -1.320 9.834 1.00 97.44 88 LEU A O 1
ATOM 752 N N . GLY A 1 89 ? -11.173 -3.295 10.399 1.00 97.56 89 GLY A N 1
ATOM 753 C CA . GLY A 1 89 ? -12.183 -4.144 9.764 1.00 97.56 89 GLY A CA 1
ATOM 754 C C . GLY A 1 89 ? -11.946 -4.431 8.278 1.00 97.56 89 GLY A C 1
ATOM 755 O O . GLY A 1 89 ? -12.836 -4.949 7.603 1.00 97.56 89 GLY A O 1
ATOM 756 N N . TYR A 1 90 ? -10.771 -4.110 7.722 1.00 97.75 90 TYR A N 1
ATOM 757 C CA . TYR A 1 90 ? -10.459 -4.476 6.338 1.00 97.75 90 TYR A CA 1
ATOM 758 C C . TYR A 1 90 ? -10.064 -5.955 6.229 1.00 97.75 90 TYR A C 1
ATOM 760 O O . TYR A 1 90 ? -9.192 -6.437 6.948 1.00 97.75 90 TYR A O 1
ATOM 768 N N . LYS A 1 91 ? -10.663 -6.669 5.268 1.00 95.69 91 LYS A N 1
ATOM 769 C CA . LYS A 1 91 ? -10.344 -8.076 4.978 1.00 95.69 91 LYS A CA 1
ATOM 770 C C . LYS A 1 91 ? -9.003 -8.196 4.242 1.00 95.69 91 LYS A C 1
ATOM 772 O O . LYS A 1 91 ? -8.937 -7.915 3.044 1.00 95.69 91 LYS A O 1
ATOM 777 N N . LEU A 1 92 ? -7.961 -8.601 4.965 1.00 96.00 92 LEU A N 1
ATOM 778 C CA . LEU A 1 92 ? -6.623 -8.921 4.457 1.00 96.00 92 LEU A CA 1
ATOM 779 C C . LEU A 1 92 ? -5.844 -9.781 5.465 1.00 96.00 92 LEU A C 1
ATOM 781 O O . LEU A 1 92 ? -6.142 -9.774 6.663 1.00 96.00 92 LEU A O 1
ATOM 785 N N . GLU A 1 93 ? -4.818 -10.470 4.981 1.00 95.88 93 GLU A N 1
ATOM 786 C CA . GLU A 1 93 ? -3.858 -11.204 5.810 1.00 95.88 93 GLU A CA 1
ATOM 787 C C . GLU A 1 93 ? -2.638 -10.351 6.176 1.00 95.88 93 GL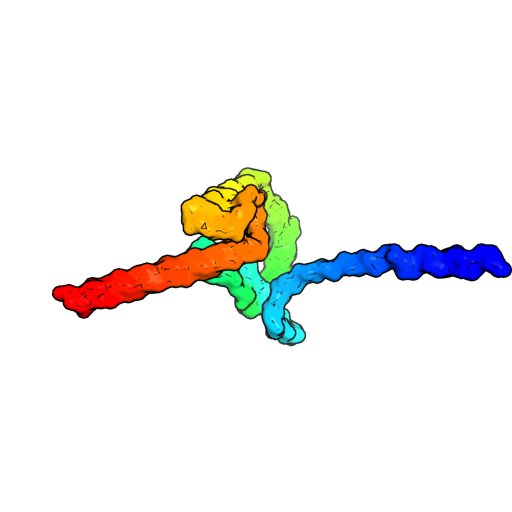U A C 1
ATOM 789 O O . GLU A 1 93 ? -2.178 -9.514 5.394 1.00 95.88 93 GLU A O 1
ATOM 794 N N . VAL A 1 94 ? -2.104 -10.577 7.378 1.00 96.94 94 VAL A N 1
ATOM 795 C CA . VAL A 1 94 ? -0.894 -9.913 7.875 1.00 96.94 94 VAL A CA 1
ATOM 796 C C . VAL A 1 94 ? 0.296 -10.807 7.541 1.00 96.94 94 VAL A C 1
ATOM 798 O O . VAL A 1 94 ? 0.558 -11.779 8.239 1.00 96.94 94 VAL A O 1
ATOM 801 N N . THR A 1 95 ? 0.995 -10.496 6.453 1.00 94.94 95 THR A N 1
ATOM 802 C CA . THR A 1 95 ? 2.112 -11.310 5.937 1.00 94.94 95 THR A CA 1
ATOM 803 C C . THR A 1 95 ? 3.446 -10.563 5.937 1.00 94.94 95 THR A C 1
ATOM 805 O O . THR A 1 95 ? 4.496 -11.147 5.678 1.00 94.94 95 THR A O 1
ATOM 808 N N . GLY A 1 96 ? 3.432 -9.248 6.175 1.00 93.00 96 GLY A N 1
ATOM 809 C CA . GLY A 1 96 ? 4.598 -8.381 5.993 1.00 93.00 96 GLY A CA 1
ATOM 810 C C . GLY A 1 96 ? 5.007 -8.199 4.526 1.00 93.00 96 GLY A C 1
ATOM 811 O O . GLY A 1 96 ? 6.033 -7.578 4.255 1.00 93.00 96 GLY A O 1
ATOM 812 N N . MET A 1 97 ? 4.212 -8.708 3.577 1.00 92.88 97 MET A N 1
ATOM 813 C CA . MET A 1 97 ? 4.421 -8.574 2.134 1.00 92.88 97 MET A CA 1
ATOM 814 C C . MET A 1 97 ? 3.308 -7.744 1.496 1.00 92.88 97 MET A C 1
ATOM 816 O O . MET A 1 97 ? 2.149 -7.802 1.909 1.00 92.88 97 MET A O 1
ATOM 820 N N . LEU A 1 98 ? 3.644 -6.968 0.463 1.00 91.69 98 LEU A N 1
ATOM 821 C CA . LEU A 1 98 ? 2.663 -6.131 -0.223 1.00 91.69 98 LEU A CA 1
ATOM 822 C C . LEU A 1 98 ? 1.820 -6.983 -1.178 1.00 91.69 98 LEU A C 1
ATOM 824 O O . LEU A 1 98 ? 2.223 -7.242 -2.307 1.00 91.69 98 LEU A O 1
ATOM 828 N N . THR A 1 99 ? 0.642 -7.395 -0.718 1.00 92.00 99 THR A N 1
ATOM 829 C CA . THR A 1 99 ? -0.313 -8.189 -1.503 1.00 92.00 99 THR A CA 1
ATOM 830 C C . THR A 1 99 ? -1.385 -7.322 -2.163 1.00 92.00 99 THR A C 1
ATOM 832 O O . THR A 1 99 ? -1.676 -6.208 -1.714 1.00 92.00 99 THR A O 1
ATOM 835 N N . ASP A 1 100 ? -2.063 -7.860 -3.179 1.00 90.94 100 ASP A N 1
ATOM 836 C CA . ASP A 1 100 ? -3.198 -7.185 -3.825 1.00 90.94 100 ASP A CA 1
ATOM 837 C C . ASP A 1 100 ? -4.335 -6.882 -2.843 1.00 90.94 100 ASP A C 1
ATOM 839 O O . ASP A 1 100 ? -4.981 -5.836 -2.931 1.00 90.94 100 ASP A O 1
ATOM 843 N N . GLN A 1 101 ? -4.560 -7.761 -1.862 1.00 94.25 101 GLN A N 1
ATOM 844 C CA . GLN A 1 101 ? -5.514 -7.515 -0.778 1.00 94.25 101 GLN A CA 1
ATOM 845 C C . GLN A 1 101 ? -5.103 -6.300 0.065 1.00 94.25 101 GLN A C 1
ATOM 847 O O . GLN A 1 101 ? -5.931 -5.425 0.328 1.00 94.25 101 GLN A O 1
ATOM 852 N N . THR A 1 102 ? -3.815 -6.196 0.414 1.00 95.81 102 THR A N 1
ATOM 853 C CA . THR A 1 102 ? -3.260 -5.045 1.145 1.00 95.81 102 THR A CA 1
ATOM 854 C C . THR A 1 102 ? -3.431 -3.753 0.348 1.00 95.81 102 THR A C 1
ATOM 856 O O . THR A 1 102 ? -3.883 -2.750 0.897 1.00 95.81 102 THR A O 1
ATOM 859 N N . ILE A 1 103 ? -3.144 -3.776 -0.957 1.00 94.56 103 ILE A N 1
ATOM 860 C CA . ILE A 1 103 ? -3.307 -2.621 -1.855 1.00 94.56 103 ILE A CA 1
ATOM 861 C C . ILE A 1 103 ? -4.777 -2.183 -1.920 1.00 94.56 103 ILE A C 1
ATOM 863 O O . ILE A 1 103 ? -5.081 -0.997 -1.759 1.00 94.56 103 ILE A O 1
ATOM 867 N N . LYS A 1 104 ? -5.704 -3.132 -2.104 1.00 94.81 104 LYS A N 1
ATOM 868 C CA . LYS A 1 104 ? -7.150 -2.861 -2.142 1.00 94.81 104 LYS A CA 1
ATOM 869 C C . LYS A 1 104 ? -7.639 -2.247 -0.828 1.00 94.81 104 LYS A C 1
ATOM 871 O O . LYS A 1 104 ? -8.373 -1.257 -0.853 1.00 94.81 104 LYS A O 1
ATOM 876 N N . ALA A 1 105 ? -7.235 -2.809 0.310 1.00 97.44 105 ALA A N 1
ATOM 877 C CA . ALA A 1 105 ? -7.582 -2.291 1.631 1.00 97.44 105 ALA A CA 1
ATOM 878 C C . ALA A 1 105 ? -7.012 -0.884 1.859 1.00 97.44 105 ALA A C 1
ATOM 880 O O . ALA A 1 105 ? -7.737 0.017 2.275 1.00 97.44 105 ALA A O 1
ATOM 881 N N . HIS A 1 106 ? -5.751 -0.669 1.492 1.00 97.31 106 HIS A N 1
ATOM 882 C CA . HIS A 1 106 ? -5.082 0.624 1.566 1.00 97.31 106 HIS A CA 1
ATOM 883 C C . HIS A 1 106 ? -5.819 1.710 0.760 1.00 97.31 106 HIS A C 1
ATOM 885 O O . HIS A 1 106 ? -6.104 2.787 1.284 1.00 97.31 106 HIS A O 1
ATOM 891 N N . HIS A 1 107 ? -6.218 1.429 -0.486 1.00 96.25 107 HIS A N 1
ATOM 892 C CA . HIS A 1 107 ? -7.000 2.384 -1.285 1.00 96.25 107 HIS A CA 1
ATOM 893 C C . HIS A 1 107 ? -8.361 2.702 -0.661 1.00 96.25 107 HIS A C 1
ATOM 895 O O . HIS A 1 107 ? -8.786 3.860 -0.678 1.00 96.25 107 HIS A O 1
ATOM 901 N N . LYS A 1 108 ? -9.056 1.699 -0.110 1.00 97.38 108 LYS A N 1
ATOM 902 C CA . LYS A 1 108 ? -10.324 1.919 0.606 1.00 97.38 108 LYS A CA 1
ATOM 903 C C . LYS A 1 108 ? -10.114 2.795 1.842 1.00 97.38 108 LYS A C 1
ATOM 905 O O . LYS A 1 108 ? -10.878 3.739 2.040 1.00 97.38 108 LYS A O 1
ATOM 910 N N . TYR A 1 109 ? -9.054 2.536 2.605 1.00 97.69 109 TYR A N 1
ATOM 911 C CA . TYR A 1 109 ? -8.677 3.323 3.774 1.00 97.69 109 TYR A CA 1
ATOM 912 C C . TYR A 1 109 ? -8.432 4.792 3.430 1.00 97.69 109 TYR A C 1
ATOM 914 O O . TYR A 1 109 ? -9.071 5.660 4.023 1.00 97.69 109 TYR A O 1
ATOM 922 N N . LEU A 1 110 ? -7.599 5.087 2.428 1.00 97.44 110 LEU A N 1
ATOM 923 C CA . LEU A 1 110 ? -7.330 6.472 2.024 1.00 97.44 110 LEU A CA 1
ATOM 924 C C . LEU A 1 110 ? -8.600 7.205 1.574 1.00 97.44 110 LEU A C 1
ATOM 926 O O . LEU A 1 110 ? -8.821 8.356 1.947 1.00 97.44 110 LEU A O 1
ATOM 930 N N . LYS A 1 111 ? -9.485 6.530 0.828 1.00 96.88 111 LYS A N 1
ATOM 931 C CA . LYS A 1 111 ? -10.788 7.101 0.449 1.00 96.88 111 LYS A CA 1
ATOM 932 C C . LYS A 1 111 ? -11.654 7.410 1.671 1.00 96.88 111 LYS A C 1
ATOM 934 O O . LYS A 1 111 ? -12.332 8.435 1.685 1.00 96.88 111 LYS A O 1
ATOM 939 N N . ALA A 1 112 ? -11.659 6.537 2.676 1.00 96.50 112 ALA A N 1
ATOM 940 C CA . ALA A 1 112 ? -12.413 6.754 3.907 1.00 96.50 112 ALA A CA 1
ATOM 941 C C . ALA A 1 112 ? -11.864 7.942 4.716 1.00 96.50 112 ALA A C 1
ATOM 943 O O . ALA A 1 112 ? -12.657 8.745 5.205 1.00 96.50 112 ALA A O 1
ATOM 944 N N . VAL A 1 113 ? -10.537 8.084 4.807 1.00 95.81 113 VAL A N 1
ATOM 945 C CA . VAL A 1 113 ? -9.872 9.225 5.465 1.00 95.81 113 VAL A CA 1
ATOM 946 C C . VAL A 1 113 ? -10.249 10.537 4.776 1.00 95.81 113 VAL A C 1
ATOM 948 O O . VAL A 1 113 ? -10.856 11.396 5.411 1.00 95.81 113 VAL A O 1
ATOM 951 N N . ALA A 1 114 ? -10.051 10.633 3.459 1.00 96.12 114 ALA A N 1
ATOM 952 C CA . ALA A 1 114 ? -10.372 11.842 2.696 1.00 96.12 114 ALA A CA 1
ATOM 953 C C . ALA A 1 114 ? -11.862 12.235 2.785 1.00 96.12 114 ALA A C 1
ATOM 955 O O . ALA A 1 114 ? -12.218 13.412 2.786 1.00 96.12 114 ALA A O 1
ATOM 956 N N . ARG A 1 115 ? -12.774 11.253 2.870 1.00 95.94 115 ARG A N 1
ATOM 957 C CA . ARG A 1 115 ? -14.210 11.517 3.081 1.00 95.94 115 ARG A CA 1
ATOM 958 C C . ARG A 1 115 ? -14.495 12.107 4.462 1.00 95.94 115 ARG A C 1
ATOM 960 O O . ARG A 1 115 ? -15.361 12.973 4.572 1.00 95.94 115 ARG A O 1
ATOM 967 N N . LYS A 1 116 ? -13.809 11.630 5.505 1.00 95.38 116 LYS A N 1
ATOM 968 C CA . LYS A 1 116 ? -13.956 12.155 6.870 1.00 95.38 116 LYS A CA 1
ATOM 969 C C . LYS A 1 116 ? -13.422 13.583 6.973 1.00 95.38 116 LYS A C 1
ATOM 971 O O . LYS A 1 116 ? -14.125 14.422 7.526 1.00 95.38 116 LYS A O 1
ATOM 976 N N . GLU A 1 117 ? -12.262 13.860 6.381 1.00 95.31 117 GLU A N 1
ATOM 977 C CA . GLU A 1 117 ? -11.662 15.204 6.325 1.00 95.31 117 GLU A CA 1
ATOM 978 C C . GLU A 1 117 ? -12.610 16.205 5.655 1.00 95.31 117 GLU A C 1
ATOM 980 O O . GLU A 1 117 ? -13.023 17.175 6.283 1.00 95.31 117 GLU A O 1
ATOM 985 N N . LYS A 1 118 ? -13.118 15.884 4.458 1.00 95.12 118 LYS A N 1
ATOM 986 C CA . LYS A 1 118 ? -14.111 16.725 3.764 1.00 95.12 118 LYS A CA 1
ATOM 987 C C . LYS A 1 118 ? -15.387 16.963 4.574 1.00 95.12 118 LYS A C 1
ATOM 989 O O . LYS A 1 118 ? -16.004 18.020 4.477 1.00 95.12 118 LYS A O 1
ATOM 994 N N . LYS A 1 119 ? -15.841 15.971 5.351 1.00 95.12 119 LYS A N 1
ATOM 995 C CA . LYS A 1 119 ? -17.020 16.129 6.220 1.00 95.12 119 LYS A CA 1
ATOM 996 C C . LYS A 1 119 ? -16.729 17.083 7.381 1.00 95.12 119 LYS A C 1
ATOM 998 O O . LYS A 1 119 ? -17.634 17.810 7.780 1.00 95.12 119 LYS A O 1
ATOM 1003 N N . LEU A 1 120 ? -15.510 17.065 7.915 1.00 94.88 120 LEU A N 1
ATOM 1004 C CA . LEU A 1 120 ? -15.071 17.961 8.982 1.00 94.88 120 LEU A CA 1
ATOM 1005 C C . LEU A 1 120 ? -14.931 19.402 8.477 1.00 94.88 120 LEU A C 1
ATOM 1007 O O . LEU A 1 120 ? -15.492 20.305 9.087 1.00 94.88 120 LEU A O 1
ATOM 1011 N N . GLU A 1 121 ? -14.298 19.599 7.320 1.00 94.19 121 GLU A N 1
ATOM 1012 C CA . GLU A 1 121 ? -14.176 20.910 6.662 1.00 94.19 121 GLU A CA 1
ATOM 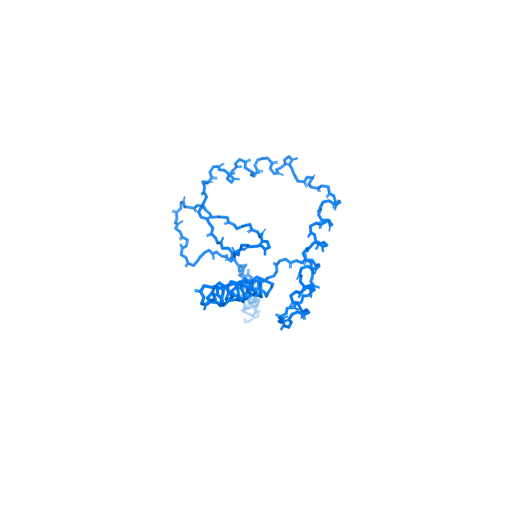1013 C C . GLU A 1 121 ? -15.547 21.565 6.457 1.00 94.19 121 GLU A C 1
ATOM 1015 O O . GLU A 1 121 ? -15.761 22.699 6.868 1.00 94.19 121 GLU A O 1
ATOM 1020 N N . ARG A 1 122 ? -16.519 20.809 5.927 1.00 92.56 122 ARG A N 1
ATOM 1021 C CA . ARG A 1 122 ? -17.902 21.283 5.725 1.00 92.56 122 ARG A CA 1
ATOM 1022 C C . ARG A 1 122 ? -18.647 21.621 7.016 1.00 92.56 122 ARG A C 1
ATOM 1024 O O . ARG A 1 122 ? -19.630 22.351 6.961 1.00 92.56 122 ARG A O 1
ATOM 1031 N N . LYS A 1 123 ? -18.275 21.019 8.150 1.00 93.06 123 LYS A N 1
ATOM 1032 C CA . LYS A 1 123 ? -18.865 21.349 9.457 1.00 93.06 123 LYS A CA 1
ATOM 1033 C C . LYS A 1 123 ? -18.259 22.631 10.010 1.00 93.06 123 LYS A C 1
ATOM 1035 O O . LYS A 1 123 ? -18.998 23.461 10.519 1.00 93.06 123 LYS A O 1
ATOM 1040 N N . ASN A 1 124 ? -16.945 22.785 9.876 1.00 90.38 124 ASN A N 1
ATOM 1041 C CA . ASN A 1 124 ? -16.226 23.959 10.358 1.00 90.38 124 ASN A CA 1
ATOM 1042 C C . ASN A 1 124 ? -16.529 25.200 9.513 1.00 90.38 124 ASN A C 1
ATOM 1044 O O . ASN A 1 124 ? -16.611 26.280 10.064 1.00 90.38 124 ASN A O 1
ATOM 1048 N N . SER A 1 125 ? -16.765 25.050 8.206 1.00 87.00 125 SER A N 1
ATOM 1049 C CA . SER A 1 125 ? -17.146 26.165 7.326 1.00 87.00 125 SER A CA 1
ATOM 1050 C C . SER A 1 125 ? -18.592 26.645 7.507 1.00 87.00 125 SER A C 1
ATOM 1052 O O . SER A 1 125 ? -18.994 27.611 6.872 1.00 87.00 125 SER A O 1
ATOM 1054 N N . LYS A 1 126 ? -19.411 25.906 8.264 1.00 75.38 126 LYS A N 1
ATOM 1055 C CA . LYS A 1 126 ? -20.812 26.242 8.571 1.00 75.38 126 LYS A CA 1
ATOM 1056 C C . LYS A 1 126 ? -20.983 26.821 9.979 1.00 75.38 126 LYS A C 1
ATOM 1058 O O . LYS A 1 126 ? -22.117 27.082 10.372 1.00 75.38 126 LYS A O 1
ATOM 1063 N N . LYS A 1 127 ? -19.895 26.918 10.740 1.00 56.75 127 LYS A N 1
ATOM 1064 C CA . LYS A 1 127 ? -19.852 27.429 12.106 1.00 56.75 127 LYS A CA 1
ATOM 1065 C C . LYS A 1 127 ? -19.173 28.789 12.091 1.00 56.75 127 LYS A C 1
ATOM 1067 O O . LYS A 1 127 ? -19.585 29.621 12.919 1.00 56.75 127 LYS A O 1
#